Protein AF-K1TSR1-F1 (afdb_monomer)

Mean predicted aligned error: 3.7 Å

InterPro domains:
  IPR027417 P-loop containing nucleoside triphosphate hydrolase [G3DSA:3.40.50.300] (1-68)
  IPR027417 P-loop containing nucleoside triphosphate hydrolase [SSF52540] (2-66)
  IPR050130 ATP-dependent Clp protease/Chaperone ClpA/ClpB [PTHR11638] (1-68)
  IPR058680 SMAX1-like, nucleotide binding domain [PF23569] (8-65)

Solvent-accessible surface area (backbone atoms only — not comparable to full-atom values): 4624 Å²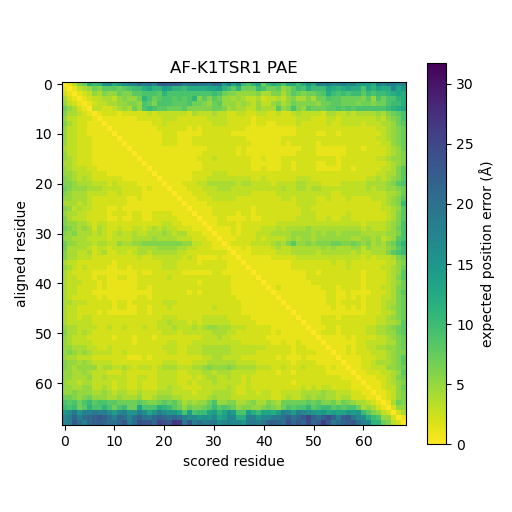 total; per-residue (Å²): 129,80,85,67,79,92,43,64,69,60,30,52,49,44,54,58,31,51,68,39,96,64,88,36,75,74,79,91,81,77,69,89,87,77,47,69,64,50,37,54,53,42,43,51,53,25,30,76,70,58,71,52,60,78,92,47,48,89,58,82,90,80,88,83,77,88,86,77,128

Organism: NCBI:txid408170

Foldseek 3Di:
DDALPDCPVVLVVLLVLCPDPPNSDDDDDDDPPPCPVSSVVNNQVCLVVVVGPPSSHPDDDDDDDPPDD

Sequence (69 aa):
MDPVIGRDTEIRNVVRILSRKTKNNPVLIGEPGVGKTAVVEGLAQRIANGDVPESLKDKTIFSLDMGHW

Structure (mmCIF, N/CA/C/O backbone):
data_AF-K1TSR1-F1
#
_entry.id   AF-K1TSR1-F1
#
loop_
_atom_site.group_PDB
_atom_site.id
_atom_site.type_symbol
_atom_site.label_atom_id
_atom_site.label_alt_id
_atom_site.label_comp_id
_atom_site.label_asym_id
_atom_site.label_entity_id
_atom_site.label_seq_id
_atom_site.pdbx_PDB_ins_code
_atom_site.Cartn_x
_atom_site.Cartn_y
_atom_site.Cartn_z
_atom_site.occupancy
_atom_site.B_iso_or_equiv
_atom_site.auth_seq_id
_atom_site.auth_comp_id
_atom_site.auth_asym_id
_atom_site.auth_atom_id
_atom_site.pdbx_PDB_model_num
ATOM 1 N N . MET A 1 1 ? -7.945 -2.821 -12.833 1.00 63.41 1 MET A N 1
ATOM 2 C C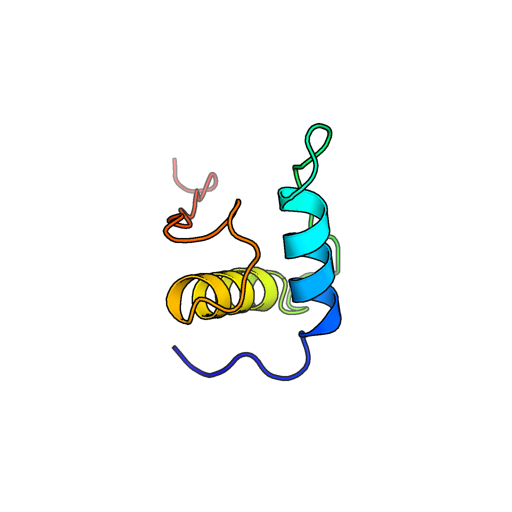A . MET A 1 1 ? -6.494 -2.668 -12.613 1.00 63.41 1 MET A CA 1
ATOM 3 C C . MET A 1 1 ? -5.879 -4.036 -12.741 1.00 63.41 1 MET A C 1
ATOM 5 O O . MET A 1 1 ? -6.448 -4.976 -12.193 1.00 63.41 1 MET A O 1
ATOM 9 N N . ASP A 1 2 ? -4.776 -4.143 -13.469 1.00 75.81 2 ASP A N 1
ATOM 10 C CA . ASP A 1 2 ? -4.054 -5.403 -13.586 1.00 75.81 2 ASP A CA 1
ATOM 11 C C . ASP A 1 2 ? -3.465 -5.815 -12.227 1.00 75.81 2 ASP A C 1
ATOM 13 O O . ASP A 1 2 ? -3.140 -4.954 -11.397 1.00 75.81 2 ASP A O 1
ATOM 17 N N . PRO A 1 3 ? -3.367 -7.122 -11.946 1.00 76.88 3 PRO A N 1
ATOM 18 C CA . PRO A 1 3 ? -2.775 -7.599 -10.706 1.00 76.88 3 PRO A CA 1
ATOM 19 C C . PRO A 1 3 ? -1.297 -7.196 -10.627 1.00 76.88 3 PRO A C 1
ATOM 21 O O . PRO A 1 3 ? -0.534 -7.385 -11.575 1.00 76.88 3 PRO A O 1
ATOM 24 N N . VAL A 1 4 ? -0.870 -6.671 -9.476 1.00 86.06 4 VAL A N 1
ATOM 25 C CA . VAL A 1 4 ? 0.539 -6.3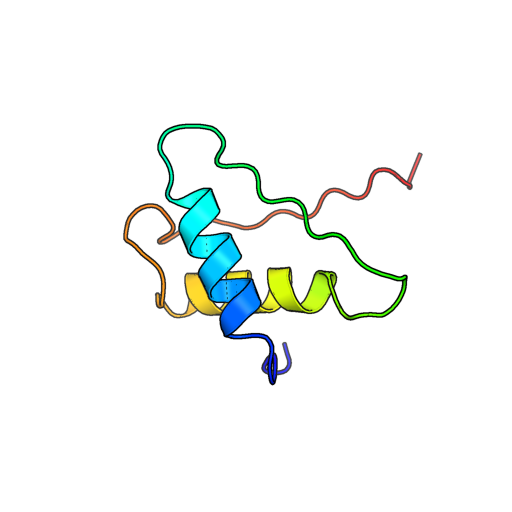14 -9.251 1.00 86.06 4 VAL A CA 1
ATOM 26 C C . VAL A 1 4 ? 1.348 -7.575 -8.940 1.00 86.06 4 VAL A C 1
ATOM 28 O O . VAL A 1 4 ? 1.202 -8.178 -7.877 1.00 86.06 4 VAL A O 1
ATOM 31 N N . ILE A 1 5 ? 2.239 -7.966 -9.854 1.00 86.00 5 ILE A N 1
ATOM 32 C CA . ILE A 1 5 ? 3.075 -9.168 -9.720 1.00 86.00 5 ILE A CA 1
ATOM 33 C C . ILE A 1 5 ? 4.422 -8.819 -9.065 1.00 86.00 5 ILE A C 1
ATOM 35 O O . ILE A 1 5 ? 5.078 -7.845 -9.428 1.00 86.00 5 ILE A O 1
ATOM 39 N N . GLY A 1 6 ? 4.861 -9.638 -8.103 1.00 86.94 6 GLY A N 1
ATOM 40 C CA . GLY A 1 6 ? 6.239 -9.628 -7.589 1.00 86.94 6 GLY A CA 1
ATOM 41 C C . GLY A 1 6 ? 6.591 -8.553 -6.550 1.00 86.94 6 GLY A C 1
ATOM 42 O O . GLY A 1 6 ? 7.740 -8.503 -6.129 1.00 86.94 6 GLY A O 1
ATOM 43 N N . ARG A 1 7 ? 5.636 -7.724 -6.098 1.00 94.81 7 ARG A N 1
ATOM 44 C CA . ARG A 1 7 ? 5.861 -6.622 -5.124 1.00 94.81 7 ARG A CA 1
ATOM 45 C C . ARG A 1 7 ? 5.357 -6.891 -3.710 1.00 94.81 7 ARG A C 1
ATOM 47 O O . ARG A 1 7 ? 5.174 -5.976 -2.911 1.00 94.81 7 ARG A O 1
ATOM 54 N N . ASP A 1 8 ? 5.101 -8.155 -3.400 1.00 94.44 8 ASP A N 1
ATOM 55 C CA . ASP A 1 8 ? 4.498 -8.579 -2.138 1.00 94.44 8 ASP A CA 1
ATOM 56 C C . ASP A 1 8 ? 5.305 -8.122 -0.905 1.00 94.44 8 ASP A C 1
ATOM 58 O O . ASP A 1 8 ? 4.731 -7.628 0.068 1.00 94.44 8 ASP A O 1
ATOM 62 N N . THR A 1 9 ? 6.637 -8.207 -0.961 1.00 95.69 9 THR A N 1
ATOM 63 C CA . THR A 1 9 ? 7.521 -7.795 0.141 1.00 95.69 9 THR A CA 1
ATOM 64 C C . THR A 1 9 ? 7.475 -6.285 0.376 1.00 95.69 9 THR A C 1
ATOM 66 O O . THR A 1 9 ? 7.370 -5.834 1.520 1.00 95.69 9 THR A O 1
ATOM 69 N N . GLU A 1 10 ? 7.537 -5.483 -0.686 1.00 97.00 10 GLU A N 1
ATOM 70 C CA . GLU A 1 10 ? 7.463 -4.027 -0.608 1.00 97.00 10 GLU A CA 1
ATOM 71 C C . GLU A 1 10 ? 6.097 -3.573 -0.090 1.00 97.00 10 GLU A C 1
ATOM 73 O O . GLU A 1 10 ? 6.038 -2.758 0.832 1.00 97.00 10 GLU A O 1
ATOM 78 N N . ILE A 1 11 ? 5.009 -4.160 -0.599 1.00 97.06 11 ILE A N 1
ATOM 79 C CA . ILE A 1 11 ? 3.646 -3.859 -0.144 1.00 97.06 11 ILE A CA 1
ATOM 80 C C . ILE A 1 11 ? 3.494 -4.202 1.345 1.00 97.06 11 ILE A C 1
ATOM 82 O O . ILE A 1 11 ? 3.044 -3.362 2.127 1.00 97.06 11 ILE A O 1
ATOM 86 N N . ARG A 1 12 ? 3.943 -5.388 1.784 1.00 96.38 12 ARG A N 1
ATOM 87 C CA . ARG A 1 12 ? 3.930 -5.771 3.209 1.00 96.38 12 ARG A CA 1
ATOM 88 C C . ARG A 1 12 ? 4.732 -4.804 4.080 1.00 96.38 12 ARG A C 1
ATOM 90 O O . ARG A 1 12 ? 4.309 -4.475 5.190 1.00 96.38 12 ARG A O 1
ATOM 97 N N . ASN A 1 13 ? 5.872 -4.314 3.597 1.00 97.50 13 ASN A N 1
ATOM 98 C CA . ASN A 1 13 ? 6.662 -3.314 4.314 1.00 97.50 13 ASN A CA 1
ATOM 99 C C . ASN A 1 13 ? 5.928 -1.978 4.451 1.0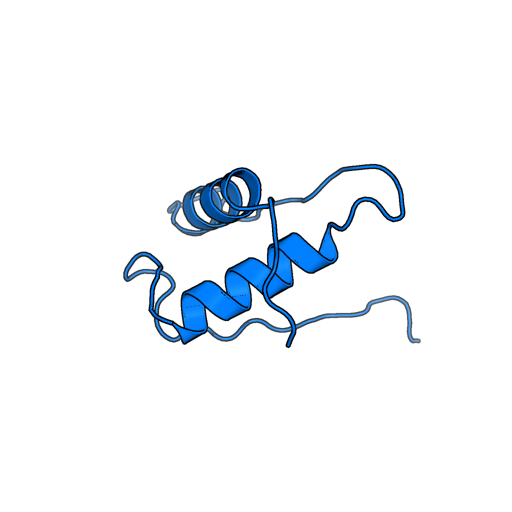0 97.50 13 ASN A C 1
ATOM 101 O O . ASN A 1 13 ? 5.945 -1.395 5.537 1.00 97.50 13 ASN A O 1
ATOM 105 N N . VAL A 1 14 ? 5.263 -1.520 3.390 1.00 97.94 14 VAL A N 1
ATOM 106 C CA . VAL A 1 14 ? 4.443 -0.303 3.405 1.00 97.94 14 VAL A CA 1
ATOM 107 C C . VAL A 1 14 ? 3.299 -0.437 4.413 1.00 97.94 14 VAL A C 1
ATOM 109 O O . VAL A 1 14 ? 3.170 0.415 5.293 1.00 97.94 14 VAL A O 1
ATOM 112 N N . VAL A 1 15 ? 2.550 -1.546 4.378 1.00 97.56 15 VAL A N 1
ATOM 113 C CA . VAL A 1 15 ? 1.494 -1.867 5.359 1.00 97.56 15 VAL A CA 1
ATOM 114 C C . VAL A 1 15 ? 2.033 -1.820 6.791 1.00 97.56 15 VAL A C 1
ATOM 116 O O . VAL A 1 15 ? 1.445 -1.184 7.672 1.00 97.56 15 VAL A O 1
ATOM 119 N N . ARG A 1 16 ? 3.190 -2.451 7.030 1.00 97.06 16 ARG A N 1
ATOM 120 C CA . ARG A 1 16 ? 3.835 -2.487 8.348 1.00 97.06 16 ARG A CA 1
ATOM 121 C C . ARG A 1 16 ? 4.243 -1.098 8.837 1.00 97.06 16 ARG A C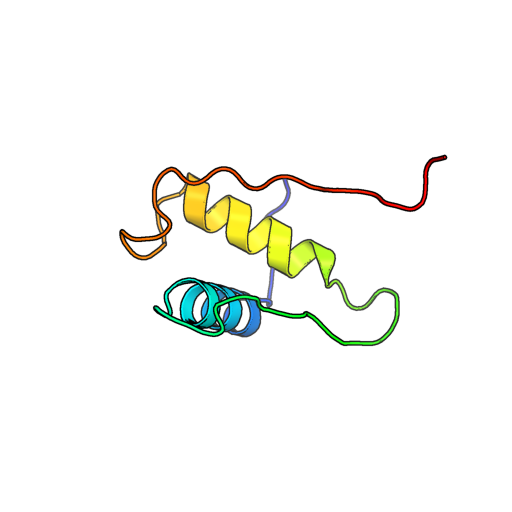 1
ATOM 123 O O . ARG A 1 16 ? 4.146 -0.840 10.032 1.00 97.06 16 ARG A O 1
ATOM 130 N N . ILE A 1 17 ? 4.729 -0.222 7.955 1.00 98.00 17 ILE A N 1
ATOM 131 C CA . ILE A 1 17 ? 5.110 1.153 8.312 1.00 98.00 17 ILE A CA 1
ATOM 132 C C . ILE A 1 17 ? 3.865 1.983 8.630 1.00 98.00 17 ILE A C 1
ATOM 134 O O . ILE A 1 17 ? 3.827 2.610 9.686 1.00 98.00 17 ILE A O 1
ATOM 138 N N . LEU A 1 18 ? 2.843 1.940 7.772 1.00 97.69 18 LEU A N 1
ATOM 139 C CA . LEU A 1 18 ? 1.590 2.682 7.957 1.00 97.69 18 LEU A CA 1
ATOM 140 C C . LEU A 1 18 ? 0.853 2.283 9.245 1.00 97.69 18 LEU A C 1
ATOM 142 O O . LEU A 1 18 ? 0.201 3.114 9.869 1.00 97.69 18 LEU A O 1
ATOM 146 N N . SER A 1 19 ? 1.004 1.030 9.682 1.00 96.44 19 SER A N 1
ATOM 147 C CA . SER A 1 19 ? 0.391 0.509 10.913 1.00 96.44 19 SER A CA 1
ATOM 148 C C . SER A 1 19 ? 1.089 0.951 12.210 1.00 96.44 19 SER A C 1
ATOM 150 O O . SER A 1 19 ? 0.647 0.590 13.301 1.00 96.44 19 SER A O 1
ATOM 152 N N . ARG A 1 20 ? 2.194 1.704 12.136 1.00 96.69 20 ARG A N 1
ATOM 153 C CA . ARG A 1 20 ? 2.901 2.208 13.325 1.00 96.69 20 ARG A CA 1
ATOM 154 C C . ARG A 1 20 ? 2.156 3.391 13.943 1.00 96.69 20 ARG A C 1
ATOM 156 O O . ARG A 1 20 ? 1.560 4.197 13.241 1.00 96.69 20 ARG A O 1
ATOM 163 N N . LYS A 1 21 ? 2.282 3.560 15.264 1.00 95.88 21 LYS A N 1
ATOM 164 C CA . LYS A 1 21 ? 1.751 4.741 15.977 1.00 95.88 21 LYS A CA 1
ATOM 165 C C . LYS A 1 21 ? 2.484 6.040 15.625 1.00 95.88 21 LYS A C 1
ATOM 167 O O . LYS A 1 21 ? 1.888 7.107 15.653 1.00 95.88 21 LYS A O 1
ATOM 172 N N . THR A 1 22 ? 3.783 5.959 15.340 1.00 97.31 22 THR A N 1
ATOM 173 C CA . THR A 1 22 ? 4.638 7.106 15.004 1.00 97.31 22 THR A CA 1
ATOM 174 C C . THR A 1 22 ? 5.553 6.750 13.837 1.00 97.31 22 THR A C 1
ATOM 176 O O . THR A 1 22 ? 5.857 5.574 13.617 1.00 97.31 22 THR A O 1
ATOM 179 N N . LYS A 1 23 ? 6.003 7.766 13.084 1.00 96.75 23 LYS A N 1
ATOM 180 C CA . LYS A 1 23 ? 6.847 7.592 11.884 1.00 96.75 23 LYS A CA 1
ATOM 181 C C . LYS A 1 23 ? 6.226 6.599 10.887 1.00 96.75 23 LYS A C 1
ATOM 183 O O . LYS A 1 23 ? 6.890 5.688 10.395 1.00 96.75 23 LYS A O 1
ATOM 188 N N . ASN A 1 24 ? 4.936 6.777 10.620 1.00 97.12 24 ASN A N 1
ATOM 189 C CA . ASN A 1 24 ? 4.115 5.920 9.771 1.00 97.12 24 ASN A CA 1
ATOM 190 C C . ASN A 1 24 ? 4.051 6.396 8.310 1.00 97.12 24 ASN A C 1
ATOM 192 O O . ASN A 1 24 ? 3.145 6.010 7.590 1.00 97.12 24 ASN A O 1
ATOM 196 N N . ASN A 1 25 ? 5.010 7.215 7.871 1.00 97.69 25 ASN A N 1
ATOM 197 C CA . ASN A 1 25 ? 5.072 7.762 6.516 1.00 97.69 25 ASN A CA 1
ATOM 198 C C . ASN A 1 25 ? 6.122 6.981 5.702 1.00 97.69 25 ASN A C 1
ATOM 200 O O . ASN A 1 25 ? 7.315 7.273 5.829 1.00 97.69 25 ASN A O 1
ATOM 204 N N . PRO A 1 26 ? 5.734 5.946 4.934 1.00 97.62 26 PRO A N 1
ATOM 205 C CA . PRO A 1 26 ? 6.664 5.231 4.070 1.00 97.62 26 PRO A CA 1
ATOM 206 C C . PRO A 1 26 ? 7.103 6.124 2.905 1.00 97.62 26 PRO A C 1
ATOM 208 O O . PRO A 1 26 ? 6.292 6.826 2.309 1.00 97.62 26 PRO A O 1
ATOM 211 N N . VAL A 1 27 ? 8.386 6.054 2.548 1.00 97.06 27 VAL A N 1
ATOM 212 C CA . VAL A 1 27 ? 8.945 6.732 1.372 1.00 97.06 27 VAL A CA 1
ATOM 213 C C . VAL A 1 27 ? 9.561 5.672 0.467 1.00 97.06 27 VAL A C 1
ATOM 215 O O . VAL A 1 27 ? 10.475 4.958 0.877 1.00 97.06 27 VAL A O 1
ATOM 218 N N . LEU A 1 28 ? 9.040 5.547 -0.755 1.00 96.12 28 LEU A N 1
ATOM 219 C CA . LEU A 1 28 ? 9.540 4.605 -1.756 1.00 96.12 28 LEU A CA 1
ATOM 220 C C . LEU A 1 28 ? 10.658 5.262 -2.573 1.00 96.12 28 LEU A C 1
ATOM 222 O O . LEU A 1 28 ? 10.421 6.198 -3.337 1.00 96.12 28 LEU A O 1
ATOM 226 N N . ILE A 1 29 ? 11.880 4.754 -2.427 1.00 94.75 29 ILE A N 1
ATOM 227 C CA . ILE A 1 29 ? 13.082 5.256 -3.106 1.00 94.75 29 ILE A CA 1
ATOM 228 C C . ILE A 1 29 ? 13.535 4.226 -4.147 1.00 94.75 29 ILE A C 1
ATOM 230 O O . ILE A 1 29 ? 13.347 3.027 -3.967 1.00 94.75 29 ILE A O 1
ATOM 234 N N . GLY A 1 30 ? 14.102 4.699 -5.255 1.00 95.06 30 GLY A N 1
ATOM 235 C CA . GLY A 1 30 ? 14.595 3.857 -6.346 1.00 95.06 30 GLY A CA 1
ATOM 236 C C . GLY A 1 30 ? 14.797 4.656 -7.629 1.00 95.06 30 GLY A C 1
ATOM 237 O O . GLY A 1 30 ? 14.412 5.828 -7.686 1.00 95.06 30 GLY A O 1
ATOM 238 N N . GLU A 1 31 ? 15.366 4.031 -8.653 1.00 96.62 31 GLU A N 1
ATOM 239 C CA . GLU A 1 31 ? 15.536 4.651 -9.971 1.00 96.62 31 GLU A CA 1
ATOM 240 C C . GLU A 1 31 ? 14.177 4.981 -10.627 1.00 96.62 31 GLU A C 1
ATOM 242 O O . GLU A 1 31 ? 13.135 4.430 -10.242 1.00 96.62 31 GLU A O 1
ATOM 247 N N . PRO A 1 32 ? 14.129 5.912 -11.593 1.00 94.25 32 PRO A N 1
ATOM 248 C CA . PRO A 1 32 ? 12.943 6.115 -12.420 1.00 94.25 32 PRO A CA 1
ATOM 249 C C . PRO A 1 32 ? 12.524 4.816 -13.128 1.00 94.25 32 PRO A C 1
ATOM 251 O O . PRO A 1 32 ? 13.364 4.042 -13.570 1.00 94.25 32 PRO A O 1
ATOM 254 N N . GLY A 1 33 ? 11.218 4.558 -13.230 1.00 92.19 33 GLY A N 1
ATOM 255 C CA . GLY A 1 33 ? 10.694 3.394 -13.959 1.00 92.19 33 GLY A CA 1
ATOM 256 C C . GLY A 1 33 ? 10.692 2.059 -13.200 1.00 92.19 33 GLY A C 1
ATOM 257 O O . GLY A 1 33 ? 10.055 1.119 -13.660 1.00 92.19 33 GLY A O 1
ATOM 258 N N . VAL A 1 34 ? 11.275 1.962 -11.998 1.00 93.69 34 VAL A N 1
ATOM 259 C CA . VAL A 1 34 ? 11.322 0.696 -11.221 1.00 93.69 34 VAL A CA 1
ATOM 260 C C . VAL A 1 34 ? 9.972 0.230 -10.652 1.00 93.69 34 VAL A C 1
ATOM 262 O O . VAL A 1 34 ? 9.931 -0.725 -9.882 1.00 93.69 34 VAL A O 1
ATOM 265 N N . GLY A 1 35 ? 8.862 0.893 -10.988 1.00 92.50 35 GLY A N 1
ATOM 266 C CA . GLY A 1 35 ? 7.522 0.488 -10.554 1.00 92.50 35 GLY A CA 1
ATOM 267 C C . GLY A 1 35 ? 7.150 0.907 -9.129 1.00 92.50 35 GLY A C 1
ATOM 268 O O . GLY A 1 35 ? 6.407 0.197 -8.459 1.00 92.50 35 GLY A O 1
ATOM 269 N N . LYS A 1 36 ? 7.629 2.064 -8.648 1.00 95.31 36 LYS A N 1
ATOM 270 C CA . LYS A 1 36 ? 7.233 2.609 -7.330 1.00 95.31 36 LYS A CA 1
ATOM 271 C C . LYS A 1 36 ? 5.714 2.795 -7.209 1.00 95.31 36 LYS A C 1
ATOM 273 O O . LYS A 1 36 ? 5.144 2.471 -6.173 1.00 95.31 36 LYS A O 1
ATOM 278 N N . THR A 1 37 ? 5.062 3.232 -8.287 1.00 93.00 37 THR A N 1
ATOM 279 C CA . THR A 1 37 ? 3.599 3.363 -8.373 1.00 93.00 37 THR A CA 1
ATOM 280 C C . THR A 1 37 ? 2.890 2.020 -8.198 1.00 93.00 37 THR A C 1
ATOM 282 O O . THR A 1 37 ? 1.929 1.941 -7.440 1.00 93.00 37 THR A O 1
ATOM 285 N N . ALA A 1 38 ? 3.429 0.942 -8.779 1.00 94.62 38 ALA A N 1
ATOM 286 C CA . ALA A 1 38 ? 2.842 -0.394 -8.674 1.00 94.62 38 ALA A CA 1
ATOM 287 C C . ALA A 1 38 ? 2.775 -0.897 -7.220 1.00 94.62 38 ALA A C 1
ATOM 289 O O . ALA A 1 38 ? 1.860 -1.627 -6.852 1.00 94.62 38 ALA A O 1
ATOM 290 N N . VAL A 1 39 ? 3.702 -0.477 -6.350 1.00 95.62 39 VAL A N 1
ATOM 291 C CA . VAL A 1 39 ? 3.632 -0.797 -4.912 1.00 95.62 39 VAL A CA 1
ATOM 292 C C . VAL A 1 39 ? 2.411 -0.135 -4.258 1.00 95.62 39 VAL A C 1
ATOM 294 O O . VAL A 1 39 ? 1.739 -0.759 -3.438 1.00 95.62 39 VAL A O 1
ATOM 297 N N . VAL A 1 40 ? 2.099 1.112 -4.622 1.00 95.25 40 VAL A N 1
ATOM 298 C CA . VAL A 1 40 ? 0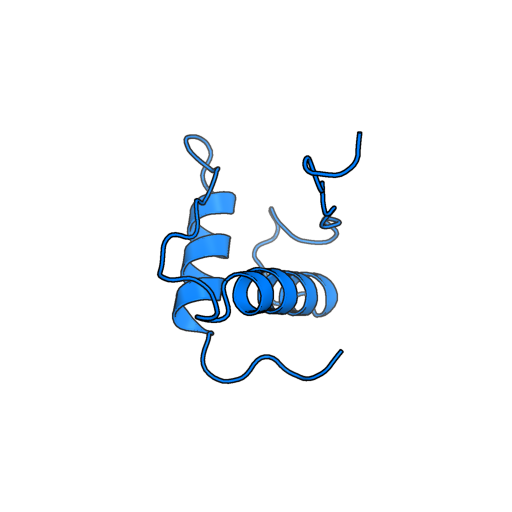.941 1.853 -4.089 1.00 95.25 40 VAL A CA 1
ATOM 299 C C . VAL A 1 40 ? -0.371 1.299 -4.649 1.00 95.25 40 VAL A C 1
ATOM 301 O O . VAL A 1 40 ? -1.330 1.127 -3.902 1.00 95.25 40 VAL A O 1
ATOM 304 N N . GLU A 1 41 ? -0.407 0.942 -5.932 1.00 95.25 41 GLU A N 1
ATOM 305 C CA . GLU A 1 41 ? -1.559 0.276 -6.554 1.00 95.25 41 GLU A CA 1
ATOM 306 C C . GLU A 1 41 ? -1.824 -1.096 -5.922 1.00 95.25 41 GLU A C 1
ATOM 308 O O . GLU A 1 41 ? -2.966 -1.434 -5.612 1.00 95.25 41 GLU A O 1
ATOM 313 N N . GLY A 1 42 ? -0.769 -1.865 -5.638 1.00 95.56 42 GLY A N 1
ATOM 314 C CA . GLY A 1 42 ? -0.878 -3.141 -4.935 1.00 95.56 42 GLY A CA 1
ATOM 315 C C . GLY A 1 42 ? -1.368 -2.981 -3.492 1.00 95.56 42 GLY A C 1
ATOM 316 O O . GLY A 1 42 ? -2.160 -3.794 -3.016 1.00 95.56 42 GLY A O 1
ATOM 317 N N . LEU A 1 43 ? -0.965 -1.909 -2.800 1.00 96.69 43 LEU A N 1
ATOM 318 C CA . LEU A 1 43 ? -1.544 -1.550 -1.502 1.00 96.69 43 LEU A CA 1
ATOM 319 C C . LEU A 1 43 ? -3.043 -1.236 -1.629 1.00 96.69 43 LEU A C 1
ATOM 321 O O . LEU A 1 43 ? -3.825 -1.728 -0.817 1.00 96.69 43 LEU A O 1
ATOM 325 N N . ALA A 1 44 ? -3.452 -0.463 -2.641 1.00 95.56 44 ALA A N 1
ATOM 326 C CA . ALA A 1 44 ? -4.860 -0.143 -2.885 1.00 95.56 44 ALA A CA 1
ATOM 327 C C . ALA A 1 44 ? -5.695 -1.416 -3.094 1.00 95.56 44 ALA A C 1
ATOM 329 O O . ALA A 1 44 ? -6.755 -1.567 -2.486 1.00 95.56 44 ALA A O 1
ATOM 330 N N . GLN A 1 45 ? -5.181 -2.361 -3.890 1.00 94.62 45 GLN A N 1
ATOM 331 C CA . GLN A 1 45 ? -5.812 -3.664 -4.112 1.00 94.62 45 GLN A CA 1
ATOM 332 C C . GLN A 1 45 ? -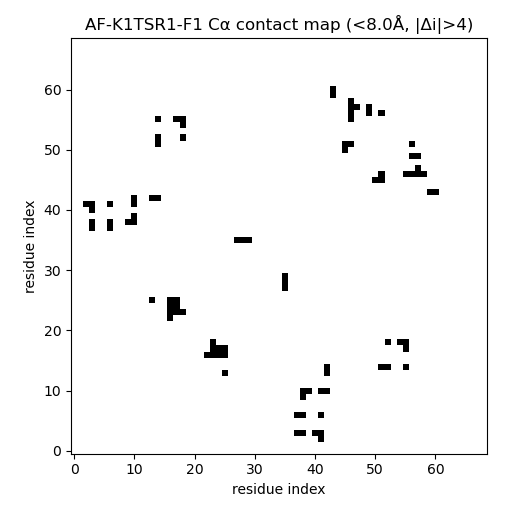5.975 -4.446 -2.804 1.00 94.62 45 GLN A C 1
ATOM 334 O O . GLN A 1 45 ? -7.036 -5.012 -2.558 1.00 94.62 45 GLN A O 1
ATOM 339 N N . ARG A 1 46 ? -4.961 -4.453 -1.929 1.00 95.06 46 ARG A N 1
ATOM 340 C CA . ARG A 1 46 ? -5.064 -5.132 -0.630 1.00 95.06 46 ARG A CA 1
ATOM 341 C C . ARG A 1 46 ? -6.097 -4.514 0.291 1.00 95.06 46 ARG A C 1
ATOM 343 O O . ARG A 1 46 ? -6.838 -5.257 0.924 1.00 95.06 46 ARG A O 1
ATOM 350 N N . ILE A 1 47 ? -6.170 -3.185 0.354 1.00 96.38 47 ILE A N 1
ATOM 351 C CA . ILE A 1 47 ? -7.195 -2.513 1.160 1.00 96.38 47 ILE A CA 1
ATOM 352 C C . ILE A 1 47 ? -8.589 -2.861 0.625 1.00 96.38 47 ILE A C 1
ATOM 354 O O . ILE A 1 47 ? -9.448 -3.257 1.407 1.00 96.38 47 ILE A O 1
ATOM 358 N N . ALA A 1 48 ? -8.788 -2.806 -0.697 1.00 94.44 48 ALA A N 1
ATOM 359 C CA . ALA A 1 48 ? -10.057 -3.162 -1.333 1.00 94.44 48 ALA A CA 1
ATOM 360 C C . ALA A 1 48 ? -10.461 -4.631 -1.098 1.00 94.44 48 ALA A C 1
ATOM 362 O O . ALA A 1 48 ? -11.640 -4.925 -0.926 1.00 94.44 48 ALA A O 1
ATOM 363 N N . ASN A 1 49 ? -9.488 -5.545 -1.048 1.00 94.25 49 ASN A N 1
ATOM 364 C CA . ASN A 1 49 ? -9.713 -6.968 -0.782 1.00 94.25 49 ASN A CA 1
ATOM 365 C C . ASN A 1 49 ? -9.797 -7.310 0.719 1.00 94.25 49 ASN A C 1
ATOM 367 O O . ASN A 1 49 ? -9.995 -8.473 1.065 1.00 94.25 49 ASN A O 1
ATOM 371 N N . GLY A 1 50 ? -9.595 -6.340 1.617 1.00 95.38 50 GLY A N 1
ATOM 372 C CA . GLY A 1 50 ? -9.515 -6.581 3.059 1.00 95.38 50 GLY A CA 1
ATOM 373 C C . GLY A 1 50 ? -8.254 -7.331 3.520 1.00 95.38 50 GLY A C 1
ATOM 374 O O . GLY A 1 50 ? -8.188 -7.736 4.679 1.00 95.38 50 GLY A O 1
ATOM 375 N N . ASP A 1 51 ? -7.241 -7.487 2.658 1.00 94.94 51 ASP A N 1
ATOM 376 C CA . ASP A 1 51 ? -5.937 -8.102 2.971 1.00 94.94 51 ASP A CA 1
ATOM 377 C C . ASP A 1 51 ? -4.984 -7.095 3.642 1.00 94.94 51 ASP A C 1
ATOM 379 O O . ASP A 1 51 ? -3.862 -6.833 3.198 1.00 94.94 51 ASP A O 1
ATOM 383 N N . VAL A 1 52 ? -5.460 -6.458 4.711 1.00 97.25 52 VAL A N 1
ATOM 384 C CA . VAL A 1 52 ? -4.704 -5.488 5.508 1.00 97.25 52 VAL A CA 1
ATOM 385 C C . VAL A 1 52 ? -5.106 -5.561 6.986 1.00 97.25 52 VAL A C 1
ATOM 387 O O . VAL A 1 52 ? -6.202 -6.021 7.316 1.00 97.25 52 VAL A O 1
ATOM 390 N N . PRO A 1 53 ? -4.249 -5.087 7.909 1.00 96.88 53 PRO A N 1
ATOM 391 C CA . PRO A 1 53 ? -4.622 -4.914 9.307 1.00 96.88 53 PRO A CA 1
ATOM 392 C C . PRO A 1 53 ? -5.822 -3.978 9.472 1.00 96.88 53 PRO A C 1
ATOM 394 O O . PRO A 1 53 ? -6.034 -3.075 8.665 1.00 96.88 53 PRO A O 1
ATOM 397 N N . GLU A 1 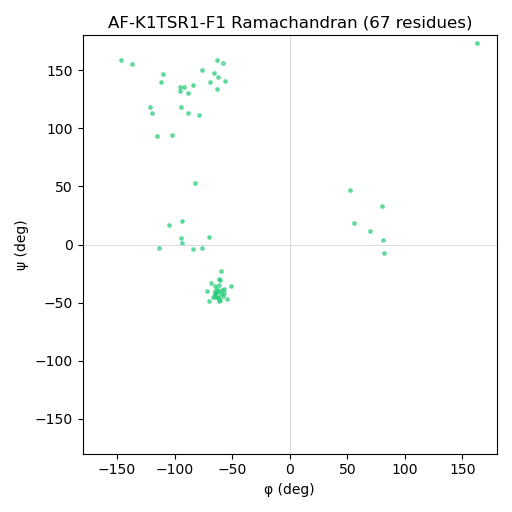54 ? -6.541 -4.133 10.584 1.00 96.25 54 GLU A N 1
ATOM 398 C CA . GLU A 1 54 ? -7.727 -3.332 10.925 1.00 96.25 54 GLU A CA 1
ATOM 399 C C . GLU A 1 54 ? -7.493 -1.816 10.826 1.00 96.25 54 GLU A C 1
ATOM 401 O O . GLU A 1 54 ? -8.356 -1.073 10.376 1.00 96.25 54 GLU A O 1
ATOM 406 N N . SER A 1 55 ? -6.291 -1.348 11.174 1.00 94.88 55 SER A N 1
ATOM 407 C CA . SER A 1 55 ? -5.905 0.067 11.087 1.00 94.88 55 SER A CA 1
ATOM 408 C C . SER A 1 55 ? -5.985 0.660 9.674 1.00 94.88 55 SER A C 1
ATOM 410 O O . SER A 1 55 ? -6.082 1.882 9.534 1.00 94.88 55 SER A O 1
ATOM 412 N N . LEU A 1 56 ? -5.920 -0.185 8.643 1.00 96.62 56 LEU A N 1
ATOM 413 C CA . LEU A 1 56 ? -5.940 0.196 7.232 1.00 96.62 56 LEU A CA 1
ATOM 414 C C . LEU A 1 56 ? -7.193 -0.274 6.489 1.00 96.62 56 LEU A C 1
ATOM 416 O O . LEU A 1 56 ? -7.339 0.067 5.315 1.00 96.62 56 LEU A O 1
ATOM 420 N N . LYS A 1 57 ? -8.095 -1.016 7.140 1.00 96.06 57 LYS A N 1
ATOM 421 C CA . LYS A 1 57 ? -9.376 -1.375 6.528 1.00 96.06 57 LYS A CA 1
ATOM 422 C C . LYS A 1 57 ? -10.197 -0.125 6.229 1.00 96.06 57 LYS A C 1
ATOM 424 O O . LYS A 1 57 ? -10.121 0.873 6.949 1.00 96.06 57 LYS A O 1
ATOM 429 N N . ASP A 1 58 ? -10.927 -0.186 5.118 1.00 95.00 58 ASP A N 1
ATOM 430 C CA . ASP A 1 58 ? -11.823 0.868 4.630 1.00 95.00 58 ASP A CA 1
ATOM 431 C C . ASP A 1 58 ? -11.152 2.241 4.434 1.00 95.00 58 ASP A C 1
ATOM 433 O O . ASP A 1 58 ? -11.816 3.277 4.361 1.00 95.00 58 ASP A O 1
ATOM 437 N N . LYS A 1 59 ? -9.815 2.280 4.349 1.00 95.25 59 LYS A N 1
ATOM 438 C CA . LYS A 1 59 ? -9.071 3.506 4.051 1.00 95.25 59 LYS A CA 1
ATOM 439 C C . LYS A 1 59 ? -9.014 3.745 2.548 1.00 95.25 59 LYS A C 1
ATOM 441 O O . LYS A 1 59 ? -8.711 2.849 1.767 1.00 95.25 59 LYS A O 1
ATOM 446 N N . THR A 1 60 ? -9.212 4.994 2.148 1.00 94.56 60 THR A N 1
ATOM 447 C CA . THR A 1 60 ? -9.101 5.410 0.747 1.00 94.56 60 THR A CA 1
ATOM 448 C C . THR A 1 60 ? -7.712 5.973 0.472 1.00 94.56 60 THR A C 1
ATOM 450 O O . THR A 1 60 ? -7.222 6.819 1.223 1.00 94.56 60 THR A O 1
ATOM 453 N N . ILE A 1 61 ? -7.077 5.521 -0.611 1.00 93.88 61 ILE A N 1
ATOM 454 C CA . ILE A 1 61 ? -5.814 6.087 -1.097 1.00 93.88 61 ILE A CA 1
ATOM 455 C C . ILE A 1 61 ? -6.122 7.242 -2.047 1.00 93.88 61 ILE A C 1
ATOM 457 O O . ILE A 1 61 ? -6.897 7.088 -2.988 1.00 93.88 61 ILE A O 1
ATOM 461 N N . PHE A 1 62 ? -5.471 8.380 -1.817 1.00 93.75 62 PHE A N 1
ATOM 462 C CA . PHE A 1 62 ? -5.515 9.543 -2.698 1.00 93.75 62 PHE A CA 1
ATOM 463 C C . PHE A 1 62 ? -4.146 9.755 -3.342 1.00 93.75 62 PHE A C 1
ATOM 465 O O . PHE A 1 62 ? -3.117 9.612 -2.679 1.00 93.75 62 PHE A O 1
ATOM 472 N N . SER A 1 63 ? -4.140 10.111 -4.626 1.00 91.75 63 SER A N 1
ATOM 473 C CA . SER A 1 63 ? -2.941 10.579 -5.321 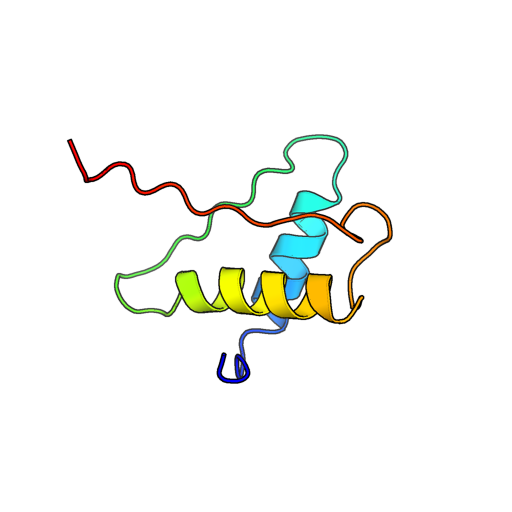1.00 91.75 63 SER A CA 1
ATOM 474 C C . SER A 1 63 ? -2.909 12.103 -5.296 1.00 91.75 63 SER A C 1
ATOM 476 O O . SER A 1 63 ? -3.927 12.742 -5.560 1.00 91.75 63 SER A O 1
ATOM 478 N N . LEU A 1 64 ? -1.746 12.675 -4.997 1.00 91.31 64 LEU A N 1
ATOM 479 C CA . LEU A 1 64 ? -1.483 14.105 -5.110 1.00 91.31 64 LEU A CA 1
ATOM 480 C C . LEU A 1 64 ? -0.337 14.294 -6.102 1.00 91.31 64 LEU A C 1
ATOM 482 O O . LEU A 1 64 ? 0.795 13.904 -5.815 1.00 91.31 64 LEU A O 1
ATOM 486 N N . ASP A 1 65 ? -0.637 14.891 -7.252 1.00 87.19 65 ASP A N 1
ATOM 487 C CA . ASP A 1 65 ? 0.374 15.322 -8.213 1.00 87.19 65 ASP A CA 1
ATOM 488 C C . ASP A 1 65 ? 0.701 16.798 -7.963 1.00 87.19 65 ASP A C 1
ATOM 490 O O . ASP A 1 65 ? -0.172 17.660 -8.036 1.00 87.19 65 ASP A O 1
ATOM 494 N N . MET A 1 66 ? 1.957 17.080 -7.614 1.00 84.12 66 MET A N 1
ATOM 495 C CA . MET A 1 66 ? 2.437 18.435 -7.319 1.00 84.12 66 MET A CA 1
ATOM 496 C C . MET A 1 66 ? 3.060 19.128 -8.542 1.00 84.12 66 MET A C 1
ATOM 498 O O . MET A 1 66 ? 3.567 20.243 -8.414 1.00 84.12 66 MET A O 1
ATOM 502 N N . GLY A 1 67 ? 3.072 18.466 -9.705 1.00 75.31 67 GLY A N 1
ATOM 503 C CA . GLY A 1 67 ? 3.673 18.952 -10.947 1.00 75.31 67 GLY A CA 1
ATOM 504 C C . GLY A 1 67 ? 2.709 19.674 -11.889 1.00 75.31 67 GLY A C 1
ATOM 505 O O . GLY A 1 67 ? 3.094 19.995 -13.011 1.00 75.31 67 GLY A O 1
ATOM 506 N N . HIS A 1 68 ? 1.460 19.900 -11.484 1.00 59.06 68 HIS A N 1
ATOM 507 C CA . HIS A 1 68 ? 0.464 20.624 -12.274 1.00 59.06 68 HIS A CA 1
ATOM 508 C C . HIS A 1 68 ? 0.094 21.921 -11.550 1.00 59.06 68 HIS A C 1
ATOM 510 O O . HIS A 1 68 ? -0.775 21.924 -10.680 1.00 59.06 68 HIS A O 1
ATOM 516 N N . TRP A 1 69 ? 0.795 22.998 -11.909 1.00 57.62 69 TRP A N 1
ATOM 517 C CA . TRP A 1 69 ? 0.439 24.383 -11.596 1.00 57.62 69 TRP A CA 1
ATOM 518 C C . TRP A 1 69 ? 0.127 25.118 -12.893 1.00 57.62 69 TRP A C 1
ATOM 520 O O . TRP A 1 69 ? 0.891 24.912 -13.865 1.00 57.62 69 TRP A O 1
#

Nearest PDB structures (foldseek):
  5wbw-assembly1_A  TM=9.784E-01  e=3.129E-04  Saccharomyces cerevisiae
  5wbw-assembly3_D  TM=9.587E-01  e=2.304E-04  Saccharomyces cerevisiae
  6lt4-assembly1_A  TM=9.511E-01  e=2.943E-04  Streptococcus pneumoniae D39
  5kne-assembly1_F  TM=9.144E-01  e=1.696E-04  Saccharomyces cerevisiae
  6n8v-assembly1_F  TM=9.144E-01  e=1.803E-04  Saccharomyces cerevisiae S288C

Secondary structure (DSSP, 8-state):
-----S-HHHHHHHHHHHTSSSS--------TTS-HHHHHHHHHHHHHTT-S-GGGTTPPP-----S--

Radius of gyration: 12.53 Å; Cα contacts (8 Å, |Δi|>4): 47; chains: 1; bounding box: 27×34×30 Å

pLDDT: mean 92.5, std 8.43, range [57.62, 98.0]